Protein AF-A0A4R3F513-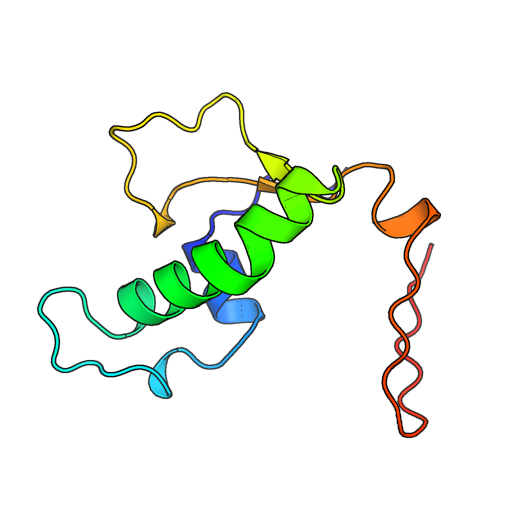F1 (afdb_monomer_lite)

Foldseek 3Di:
DWDKDFLLRVLVVVDPLVVADQPDPVGSSLRSSVVCCVVPVVVCVVVVQKDWDPPDDPPDRSRGTIIGGDPVNLVPDDDDDPDPPPPPPDD

Sequence (91 aa):
MVDWVTLGTFTEWALPIELFPGRGPFGPRHEASFFIAHNFIRPLTWLGLLQNSPQNTPSLAVTDRQFRKSEIFGKVIKITLPNDIRAIGVH

Structure (mmCIF, N/CA/C/O backbone):
data_AF-A0A4R3F513-F1
#
_entry.id   AF-A0A4R3F513-F1
#
loop_
_atom_site.group_PDB
_atom_site.id
_atom_site.type_symbol
_atom_site.label_atom_id
_atom_site.label_alt_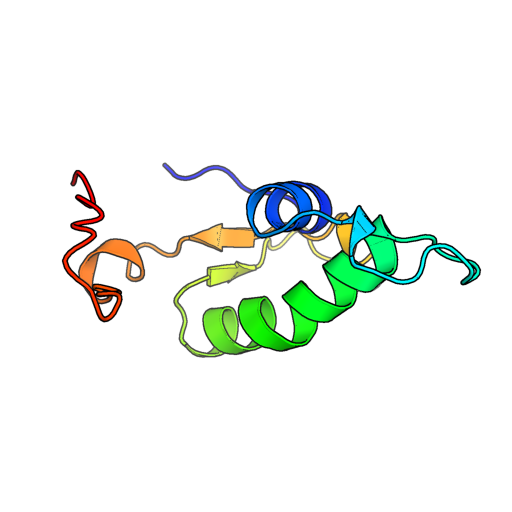id
_atom_site.label_comp_id
_atom_site.label_asym_id
_atom_site.label_entity_id
_atom_site.label_seq_id
_atom_site.pdbx_PDB_ins_code
_atom_site.Cartn_x
_atom_site.Cartn_y
_atom_site.Cartn_z
_atom_site.occupancy
_atom_site.B_iso_or_equiv
_atom_site.auth_seq_id
_atom_site.auth_comp_id
_atom_site.auth_asym_id
_atom_site.auth_atom_id
_atom_site.pdbx_PDB_model_num
ATOM 1 N N . MET A 1 1 ? -0.118 -9.286 17.456 1.00 45.66 1 MET A N 1
ATOM 2 C CA . MET A 1 1 ? -0.206 -7.851 17.106 1.00 45.66 1 MET A CA 1
ATOM 3 C C . MET A 1 1 ? 0.266 -7.754 15.667 1.00 45.66 1 MET A C 1
ATOM 5 O O . MET A 1 1 ? 1.317 -8.307 15.390 1.00 45.66 1 MET A O 1
ATOM 9 N N . VAL A 1 2 ? -0.527 -7.229 14.731 1.00 59.44 2 VAL A N 1
ATOM 10 C CA . VAL A 1 2 ? -0.099 -7.197 13.319 1.00 59.44 2 VAL A CA 1
ATOM 11 C C . VAL A 1 2 ? 0.984 -6.128 13.178 1.00 59.44 2 VAL A C 1
ATOM 13 O O . VAL A 1 2 ? 0.709 -4.951 13.421 1.00 59.44 2 VAL A O 1
ATOM 16 N N . ASP A 1 3 ? 2.201 -6.556 12.849 1.00 85.12 3 ASP A N 1
ATOM 17 C CA . ASP A 1 3 ? 3.358 -5.680 12.672 1.00 85.12 3 ASP A CA 1
ATOM 18 C C . ASP A 1 3 ? 3.148 -4.690 11.518 1.00 85.12 3 ASP A C 1
ATOM 20 O O . ASP A 1 3 ? 2.341 -4.906 10.610 1.00 85.12 3 ASP A O 1
ATOM 24 N N . TRP A 1 4 ? 3.859 -3.564 11.577 1.00 92.69 4 TRP A N 1
ATOM 25 C CA . TRP A 1 4 ? 3.873 -2.566 10.511 1.00 92.69 4 TRP A CA 1
ATOM 26 C C . TRP A 1 4 ? 4.468 -3.161 9.230 1.00 92.69 4 TRP A C 1
ATOM 28 O O . TRP A 1 4 ? 5.552 -3.739 9.255 1.00 92.69 4 TRP A O 1
ATOM 38 N N . VAL A 1 5 ? 3.786 -2.980 8.100 1.00 93.94 5 VAL A N 1
ATOM 39 C CA . VAL A 1 5 ? 4.215 -3.473 6.785 1.00 93.94 5 VAL A CA 1
ATOM 40 C C . VAL A 1 5 ? 4.410 -2.288 5.850 1.00 93.94 5 VAL A C 1
ATOM 42 O O . VAL A 1 5 ? 3.582 -1.377 5.821 1.00 93.94 5 VAL A O 1
ATOM 45 N N . THR A 1 6 ? 5.508 -2.282 5.094 1.00 95.00 6 THR A N 1
ATOM 46 C CA . THR A 1 6 ? 5.753 -1.261 4.067 1.00 95.00 6 THR A CA 1
ATOM 47 C C . THR A 1 6 ? 4.846 -1.485 2.859 1.00 95.00 6 THR A C 1
ATOM 49 O O . THR A 1 6 ? 4.510 -2.620 2.507 1.00 95.00 6 THR A O 1
ATOM 52 N N . LEU A 1 7 ? 4.476 -0.405 2.175 1.00 93.69 7 LEU A N 1
ATOM 53 C CA . LEU A 1 7 ? 3.671 -0.479 0.960 1.00 93.69 7 LEU A CA 1
ATOM 54 C C . LEU A 1 7 ? 4.311 -1.354 -0.116 1.00 93.69 7 LEU A C 1
ATOM 56 O O . LEU A 1 7 ? 3.599 -2.122 -0.757 1.00 93.69 7 LEU A O 1
ATOM 60 N N . GLY A 1 8 ? 5.627 -1.264 -0.301 1.00 92.88 8 GLY A N 1
ATOM 61 C CA . GLY A 1 8 ? 6.334 -2.081 -1.282 1.00 92.88 8 GLY A CA 1
ATOM 62 C C . GLY A 1 8 ? 6.176 -3.574 -0.996 1.00 92.88 8 GLY A 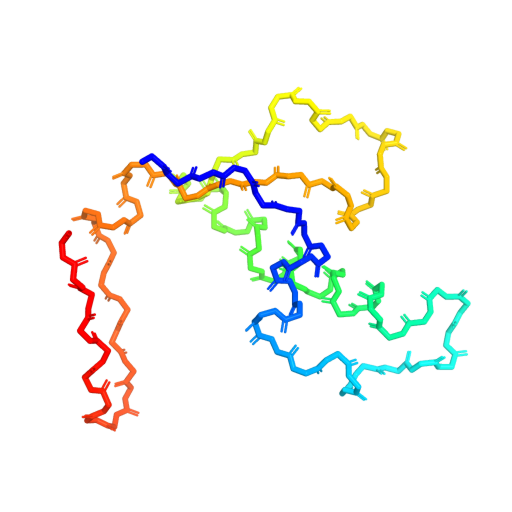C 1
ATOM 63 O O . GLY A 1 8 ? 5.808 -4.325 -1.891 1.00 92.88 8 GLY A O 1
ATOM 64 N N . THR A 1 9 ? 6.364 -3.986 0.261 1.00 93.81 9 THR A N 1
ATOM 65 C CA . THR A 1 9 ? 6.196 -5.388 0.670 1.00 93.81 9 THR A CA 1
ATOM 66 C C . THR A 1 9 ? 4.750 -5.851 0.511 1.00 93.81 9 THR A C 1
ATOM 68 O O . THR A 1 9 ? 4.496 -6.911 -0.051 1.00 93.81 9 THR A O 1
ATOM 71 N N . PHE A 1 10 ? 3.779 -5.048 0.955 1.00 92.25 10 PHE A N 1
ATOM 72 C CA . PHE A 1 10 ? 2.368 -5.400 0.793 1.00 92.25 10 PHE A CA 1
ATOM 73 C C . PHE A 1 10 ? 1.952 -5.502 -0.680 1.00 92.25 10 PHE A C 1
ATOM 75 O O . PHE A 1 10 ? 1.154 -6.364 -1.032 1.00 92.25 10 PHE A O 1
ATOM 82 N N . THR A 1 11 ? 2.489 -4.639 -1.541 1.00 92.50 11 THR A N 1
ATOM 83 C CA . THR A 1 11 ? 2.202 -4.653 -2.981 1.00 92.50 11 THR A CA 1
ATOM 84 C C . THR A 1 11 ? 2.618 -5.980 -3.608 1.00 92.50 11 THR A C 1
ATOM 86 O O . THR A 1 11 ? 1.820 -6.579 -4.322 1.00 92.50 11 THR A O 1
ATOM 89 N N . GLU A 1 12 ? 3.814 -6.472 -3.279 1.00 91.31 12 GLU A N 1
ATOM 90 C CA . GLU A 1 12 ? 4.322 -7.765 -3.760 1.00 91.31 12 GLU A CA 1
ATOM 91 C C . GLU A 1 12 ? 3.502 -8.958 -3.244 1.00 91.31 12 GLU A C 1
ATOM 93 O O . GLU A 1 12 ? 3.426 -9.988 -3.908 1.00 91.31 12 GLU A O 1
ATOM 98 N N . TRP A 1 13 ? 2.845 -8.828 -2.087 1.00 91.69 13 TRP A N 1
ATOM 99 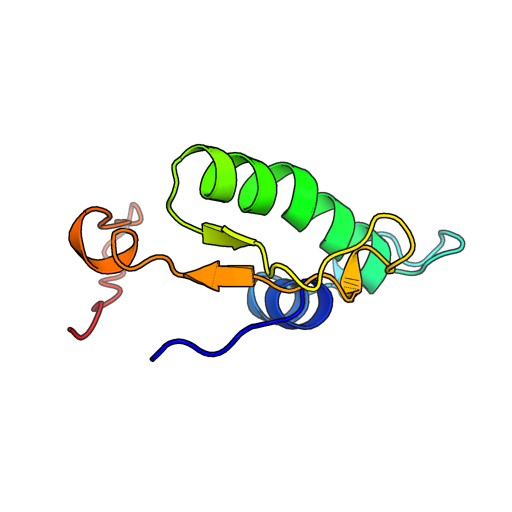C CA . TRP A 1 13 ? 1.899 -9.840 -1.599 1.00 91.69 13 TRP A CA 1
ATOM 100 C C . TRP A 1 13 ? 0.536 -9.766 -2.285 1.00 91.69 13 TRP A C 1
ATOM 102 O O . TRP A 1 13 ? -0.137 -10.785 -2.430 1.00 91.69 13 TRP A O 1
ATOM 112 N N . ALA A 1 14 ? 0.096 -8.560 -2.641 1.00 87.88 14 ALA A N 1
ATOM 113 C CA . ALA A 1 14 ? -1.242 -8.326 -3.161 1.00 87.88 14 ALA A CA 1
ATOM 114 C C . ALA A 1 14 ? -1.378 -8.745 -4.628 1.00 87.88 14 ALA A C 1
ATOM 116 O O . ALA A 1 14 ? -2.455 -9.193 -5.026 1.00 87.88 14 ALA A O 1
ATOM 117 N N . LEU A 1 15 ? -0.322 -8.582 -5.432 1.00 89.00 15 LEU A N 1
ATOM 118 C CA . LEU A 1 15 ? -0.351 -8.911 -6.855 1.00 89.00 15 LEU A CA 1
ATOM 119 C C . LEU A 1 15 ? 1.052 -9.040 -7.484 1.00 89.00 15 LEU A C 1
ATOM 121 O O . LEU A 1 15 ? 2.006 -8.448 -6.980 1.00 89.00 15 LEU A O 1
ATOM 125 N N . PRO A 1 16 ? 1.178 -9.747 -8.626 1.00 89.69 16 PRO A N 1
ATOM 126 C CA . PRO A 1 16 ? 2.437 -9.839 -9.365 1.00 89.69 16 PRO A CA 1
ATOM 127 C C . PRO A 1 16 ? 2.829 -8.481 -9.961 1.00 89.69 16 PRO A C 1
ATOM 129 O O . PRO A 1 16 ? 2.121 -7.931 -10.811 1.00 89.69 16 PRO A O 1
ATOM 132 N N . ILE A 1 17 ? 3.956 -7.922 -9.517 1.00 91.19 17 ILE A N 1
ATOM 133 C CA . ILE A 1 17 ? 4.408 -6.580 -9.920 1.00 91.19 17 ILE A CA 1
ATOM 134 C C . ILE A 1 17 ? 4.814 -6.509 -11.397 1.00 91.19 17 ILE A C 1
ATOM 136 O O . ILE A 1 17 ? 4.823 -5.430 -11.982 1.00 91.19 17 ILE A O 1
ATOM 140 N N . GLU A 1 18 ? 5.102 -7.649 -12.025 1.00 89.19 18 GLU A N 1
ATOM 141 C CA . GLU A 1 18 ? 5.482 -7.776 -13.435 1.00 89.19 18 GLU A CA 1
ATOM 142 C C . GLU A 1 18 ? 4.331 -7.422 -14.390 1.00 89.19 18 GLU A C 1
ATOM 144 O O . GLU A 1 18 ? 4.564 -7.171 -15.572 1.00 89.19 18 GLU A O 1
ATOM 149 N N . LEU A 1 19 ? 3.093 -7.368 -13.882 1.00 88.00 19 LEU A N 1
ATOM 150 C CA . LEU A 1 19 ? 1.925 -6.902 -14.634 1.00 88.00 19 LEU A CA 1
ATOM 151 C C . LEU A 1 19 ? 1.947 -5.385 -14.876 1.00 88.00 19 LEU A C 1
ATOM 153 O O . LEU A 1 19 ? 1.196 -4.887 -15.716 1.00 88.00 19 LEU A O 1
ATOM 157 N N . PHE A 1 20 ? 2.788 -4.648 -14.147 1.00 88.69 20 PHE A N 1
ATOM 158 C CA . PHE A 1 20 ? 2.912 -3.200 -14.259 1.00 88.69 20 PHE A CA 1
ATOM 159 C C . PHE A 1 20 ? 4.021 -2.808 -15.242 1.00 88.69 20 PHE A C 1
ATOM 161 O O . PHE A 1 20 ? 5.028 -3.508 -15.378 1.00 88.69 20 PHE A O 1
ATOM 168 N N . PRO A 1 21 ? 3.870 -1.673 -15.949 1.00 83.62 21 PRO A N 1
ATOM 169 C CA . PRO A 1 21 ? 4.824 -1.263 -16.968 1.00 83.62 21 PRO A CA 1
ATOM 170 C C . PRO A 1 21 ? 6.202 -0.974 -16.358 1.00 83.62 21 PRO A C 1
ATOM 172 O O . PRO A 1 21 ? 6.419 0.038 -15.703 1.00 83.62 21 PRO A O 1
ATOM 175 N N . GLY A 1 22 ? 7.179 -1.834 -16.651 1.00 74.06 22 GLY A N 1
ATOM 176 C CA . GLY A 1 22 ? 8.562 -1.657 -16.197 1.00 74.06 22 GLY A CA 1
ATOM 177 C C . GLY A 1 22 ? 9.403 -0.662 -16.990 1.00 74.06 22 GLY A C 1
ATOM 178 O O . GLY A 1 22 ? 10.567 -0.463 -16.665 1.00 74.06 22 GLY A O 1
ATOM 179 N N . ARG A 1 23 ? 8.844 -0.063 -18.048 1.00 71.44 23 ARG A N 1
ATOM 180 C CA . ARG A 1 23 ? 9.572 0.840 -18.960 1.00 71.44 23 ARG A CA 1
ATOM 181 C C . ARG A 1 23 ? 9.622 2.294 -18.476 1.00 71.44 23 ARG A C 1
ATOM 183 O O . ARG A 1 23 ? 10.291 3.108 -19.102 1.00 71.44 23 ARG A O 1
ATOM 190 N N . GLY A 1 24 ? 8.894 2.625 -17.409 1.00 75.25 24 GLY A N 1
ATOM 191 C CA . GLY A 1 24 ? 8.936 3.943 -16.780 1.00 75.25 24 GLY A CA 1
ATOM 192 C C . GLY A 1 24 ? 10.192 4.143 -15.919 1.00 75.25 24 GLY A C 1
ATOM 193 O O . GLY A 1 24 ? 10.843 3.169 -15.541 1.00 75.25 24 GLY A O 1
ATOM 194 N N . PRO A 1 25 ? 10.520 5.395 -15.557 1.00 80.81 25 PRO A N 1
ATOM 195 C CA . PRO A 1 25 ? 11.749 5.735 -14.832 1.00 80.81 25 PRO A CA 1
ATOM 196 C C . PRO A 1 25 ? 11.843 5.133 -13.420 1.00 80.81 25 PRO A C 1
ATOM 198 O O . PRO A 1 25 ? 12.930 5.096 -12.852 1.00 80.81 25 PRO A O 1
ATOM 201 N N . PHE A 1 26 ? 10.732 4.655 -12.851 1.00 83.44 26 PHE A N 1
ATOM 202 C CA . PHE A 1 26 ? 10.670 4.133 -11.483 1.00 83.44 26 PHE A CA 1
ATOM 203 C C . PHE A 1 26 ? 10.466 2.608 -11.391 1.00 83.44 26 PHE A C 1
ATOM 205 O O . PHE A 1 26 ? 10.518 2.045 -10.297 1.00 83.44 26 PHE A O 1
ATOM 212 N N . GLY A 1 27 ? 10.281 1.928 -12.528 1.00 88.38 27 GLY A N 1
ATOM 213 C CA . GLY A 1 27 ? 10.147 0.471 -12.611 1.00 88.38 27 GLY A CA 1
ATOM 214 C C . GLY A 1 27 ? 8.805 -0.111 -12.116 1.00 88.38 27 GLY A C 1
ATOM 215 O O . GLY A 1 27 ? 7.981 0.593 -11.528 1.00 88.38 27 GLY A O 1
ATOM 216 N N . PRO A 1 28 ? 8.576 -1.426 -12.322 1.00 90.62 28 PRO A N 1
ATOM 217 C CA . PRO A 1 28 ? 7.270 -2.063 -12.097 1.00 90.62 28 PRO A CA 1
ATOM 218 C C . PRO A 1 28 ? 6.785 -1.987 -10.645 1.00 90.62 28 PRO A C 1
ATOM 220 O O . PRO A 1 28 ? 5.612 -1.724 -10.385 1.00 90.62 28 PRO A O 1
ATOM 223 N N . ARG A 1 29 ? 7.697 -2.173 -9.679 1.00 90.56 29 ARG A N 1
ATOM 224 C CA . ARG A 1 29 ? 7.373 -2.155 -8.243 1.00 90.56 29 ARG A CA 1
ATOM 225 C C . ARG A 1 29 ? 6.802 -0.809 -7.803 1.00 90.56 29 ARG A C 1
ATOM 227 O O . ARG A 1 29 ? 5.879 -0.774 -6.989 1.00 90.56 29 ARG A O 1
ATOM 234 N N . HIS A 1 30 ? 7.344 0.292 -8.322 1.00 90.50 30 HIS A N 1
ATOM 235 C CA . HIS A 1 30 ? 6.873 1.632 -7.993 1.00 90.50 30 HIS A CA 1
ATOM 236 C C . HIS A 1 30 ? 5.461 1.869 -8.530 1.00 90.50 30 HIS A C 1
ATOM 238 O O . HIS A 1 30 ? 4.581 2.272 -7.771 1.00 90.50 30 HIS A O 1
ATOM 244 N N . GLU A 1 31 ? 5.231 1.546 -9.803 1.00 91.19 31 GLU A N 1
ATOM 245 C CA . GLU A 1 31 ? 3.926 1.692 -10.455 1.00 91.19 31 GLU A CA 1
ATOM 246 C C . GLU A 1 31 ? 2.846 0.847 -9.763 1.00 91.19 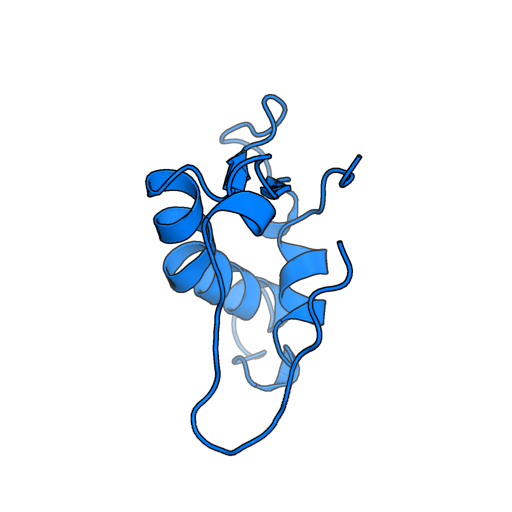31 GLU A C 1
ATOM 248 O O . GLU A 1 31 ? 1.773 1.353 -9.418 1.00 91.19 31 GLU A O 1
ATOM 253 N N . ALA A 1 32 ? 3.157 -0.416 -9.456 1.00 92.38 32 ALA A N 1
ATOM 254 C CA . ALA A 1 32 ? 2.266 -1.299 -8.705 1.00 92.38 32 ALA A CA 1
ATOM 255 C C . ALA A 1 32 ? 1.953 -0.739 -7.307 1.00 92.38 32 ALA A C 1
ATOM 257 O O . ALA A 1 32 ? 0.801 -0.749 -6.863 1.00 92.38 32 ALA A O 1
ATOM 258 N N . SER A 1 33 ? 2.962 -0.185 -6.627 1.00 92.50 33 SER A N 1
ATOM 259 C CA . SER A 1 33 ? 2.789 0.404 -5.296 1.00 92.50 33 SER A CA 1
ATOM 260 C C . SER A 1 33 ? 1.897 1.642 -5.343 1.00 92.50 33 SER A C 1
ATOM 262 O O . SER A 1 33 ? 1.029 1.805 -4.486 1.00 92.50 33 SER A O 1
ATOM 264 N N . PHE A 1 34 ? 2.052 2.498 -6.355 1.00 90.94 34 PHE A N 1
ATOM 265 C CA . PHE A 1 34 ? 1.175 3.652 -6.559 1.00 90.94 34 PHE A CA 1
ATOM 266 C C . PHE A 1 34 ? -0.271 3.234 -6.826 1.00 90.94 34 PHE A C 1
ATOM 268 O O . PHE A 1 34 ? -1.195 3.797 -6.229 1.00 90.94 34 PHE A O 1
ATOM 275 N N . PHE A 1 35 ?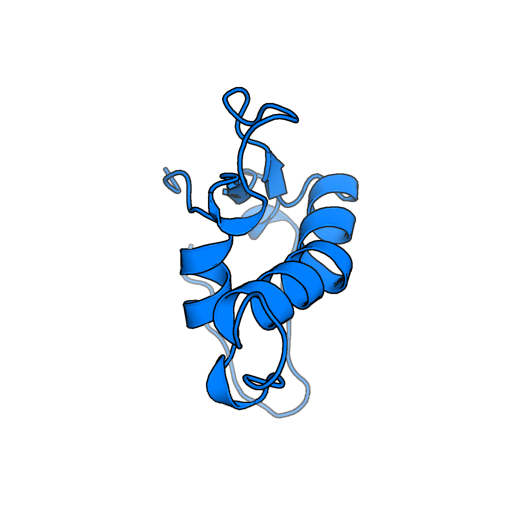 -0.471 2.211 -7.659 1.00 91.00 35 PHE A N 1
ATOM 276 C CA . PHE A 1 35 ? -1.791 1.647 -7.910 1.00 91.00 35 PHE A CA 1
ATOM 277 C C . PHE A 1 35 ? -2.440 1.122 -6.625 1.00 91.00 35 PHE A C 1
ATOM 279 O O . PHE A 1 35 ? -3.584 1.480 -6.331 1.00 91.00 35 PHE A O 1
ATOM 286 N N . ILE A 1 36 ? -1.712 0.342 -5.821 1.00 92.88 36 ILE A N 1
ATOM 287 C CA . ILE A 1 36 ? -2.216 -0.178 -4.544 1.00 92.88 36 ILE A CA 1
ATOM 288 C C . ILE A 1 36 ? -2.500 0.947 -3.547 1.00 92.88 36 ILE A C 1
ATOM 290 O O . ILE A 1 36 ? -3.554 0.958 -2.901 1.00 92.88 36 ILE A O 1
ATOM 294 N N . ALA A 1 37 ? -1.601 1.927 -3.443 1.00 91.75 37 ALA A N 1
ATOM 295 C CA . ALA A 1 37 ? -1.771 3.064 -2.549 1.00 91.75 37 ALA A CA 1
ATOM 296 C C . ALA A 1 37 ? -3.054 3.844 -2.852 1.00 91.75 37 ALA A C 1
ATOM 298 O O . ALA A 1 37 ? -3.805 4.185 -1.933 1.00 91.75 37 ALA A O 1
ATOM 299 N N . HIS A 1 38 ? -3.303 4.115 -4.135 1.00 89.38 38 HIS A N 1
ATOM 300 C CA . HIS A 1 38 ? -4.435 4.923 -4.566 1.00 89.38 38 HIS A CA 1
ATOM 301 C C . HIS A 1 38 ? -5.761 4.163 -4.480 1.00 89.38 38 HIS A C 1
ATOM 303 O O . HIS A 1 38 ? -6.738 4.707 -3.967 1.00 89.38 38 HIS A O 1
ATOM 309 N N . ASN A 1 39 ? -5.788 2.910 -4.945 1.00 90.31 39 ASN A N 1
ATOM 310 C CA . ASN A 1 39 ? -7.031 2.153 -5.099 1.00 90.31 39 ASN A CA 1
ATOM 311 C C . ASN A 1 39 ? -7.431 1.363 -3.847 1.00 90.31 39 ASN A C 1
ATOM 313 O O . ASN A 1 39 ? -8.608 1.057 -3.683 1.00 90.31 39 ASN A O 1
ATOM 317 N N . PHE A 1 40 ? -6.487 1.047 -2.952 1.00 89.44 40 PHE A N 1
ATOM 318 C CA . PHE A 1 40 ? -6.762 0.207 -1.781 1.00 89.44 40 PHE A CA 1
ATOM 319 C C . PHE A 1 40 ? -6.356 0.879 -0.476 1.00 89.44 40 PHE A C 1
ATOM 321 O O . PHE A 1 40 ? -7.205 1.075 0.390 1.00 89.44 40 PHE A O 1
ATOM 328 N N . ILE A 1 41 ? -5.090 1.278 -0.318 1.00 90.56 41 ILE A N 1
ATOM 329 C CA . ILE A 1 41 ? -4.606 1.760 0.987 1.00 90.56 41 ILE A CA 1
ATOM 330 C C . ILE A 1 41 ? -5.336 3.025 1.420 1.00 90.56 41 ILE A C 1
ATOM 332 O O . ILE A 1 41 ? -5.849 3.076 2.533 1.00 90.56 41 ILE A O 1
ATOM 336 N N . ARG A 1 42 ? -5.443 4.035 0.549 1.00 88.69 42 ARG A N 1
ATOM 337 C CA . ARG A 1 42 ? -6.125 5.287 0.900 1.00 88.69 42 ARG A CA 1
ATOM 338 C C . ARG A 1 42 ? -7.606 5.068 1.265 1.00 88.69 42 ARG A C 1
ATOM 340 O O . ARG A 1 42 ? -7.982 5.522 2.347 1.00 88.69 42 ARG A O 1
ATOM 347 N N . PRO A 1 43 ? -8.427 4.353 0.468 1.00 91.00 43 PRO A N 1
ATOM 348 C CA . PRO A 1 43 ? -9.798 4.021 0.862 1.00 91.00 43 PRO A CA 1
ATOM 349 C C . PRO A 1 43 ? -9.898 3.226 2.170 1.00 91.00 43 PRO A C 1
ATOM 351 O O . PRO A 1 43 ? -10.702 3.564 3.036 1.00 91.00 43 PRO A O 1
ATOM 354 N N . LEU A 1 44 ? -9.065 2.197 2.361 1.00 89.88 44 LEU A N 1
ATOM 355 C CA . LEU A 1 44 ? -9.114 1.362 3.566 1.00 89.88 44 LEU A CA 1
ATOM 356 C C . LEU A 1 44 ? -8.671 2.127 4.821 1.00 89.88 44 LEU A C 1
ATOM 358 O O . LEU A 1 44 ? -9.234 1.921 5.896 1.00 89.88 44 LEU A O 1
ATOM 362 N N . THR A 1 45 ? -7.713 3.045 4.700 1.00 90.00 45 THR A N 1
ATOM 363 C CA . THR A 1 45 ? -7.343 3.953 5.791 1.00 90.00 45 THR A CA 1
ATOM 364 C C . THR A 1 45 ? -8.471 4.936 6.107 1.00 90.00 45 THR A C 1
ATOM 366 O O . THR A 1 45 ? -8.759 5.163 7.279 1.00 90.00 45 THR A O 1
ATOM 369 N N . TRP A 1 46 ? -9.154 5.491 5.096 1.00 89.19 46 TRP A N 1
ATOM 370 C CA . TRP A 1 46 ? -10.321 6.364 5.309 1.00 89.19 46 TRP A CA 1
ATOM 371 C C . TRP A 1 46 ? -11.460 5.665 6.051 1.00 89.19 46 TRP A C 1
ATOM 373 O O . TRP A 1 46 ? -12.102 6.276 6.899 1.00 89.19 46 TRP A O 1
ATOM 383 N N . LEU A 1 47 ? -11.670 4.376 5.785 1.00 88.56 47 LEU A N 1
ATOM 384 C CA . LEU A 1 47 ? -12.652 3.552 6.494 1.00 88.56 47 LEU A CA 1
ATOM 385 C C . LEU A 1 47 ? -12.182 3.103 7.893 1.00 88.56 47 LEU A C 1
ATOM 387 O O . LEU A 1 47 ? -12.885 2.354 8.567 1.00 88.56 47 LEU A O 1
ATOM 391 N N . GLY A 1 48 ? -10.988 3.515 8.337 1.00 89.19 48 GLY A N 1
ATOM 392 C CA . GLY A 1 48 ? -10.409 3.120 9.625 1.00 89.19 48 GLY A CA 1
ATOM 393 C C . GLY A 1 48 ? -9.946 1.660 9.686 1.00 89.19 48 GLY A C 1
ATOM 394 O O . GLY A 1 48 ? -9.657 1.142 10.765 1.00 89.19 48 GLY A O 1
ATOM 395 N N . LEU A 1 49 ? -9.875 0.976 8.544 1.00 89.06 49 LEU A N 1
ATOM 396 C CA . LEU A 1 49 ? -9.531 -0.443 8.424 1.00 89.06 49 LEU A CA 1
ATOM 397 C C . LEU A 1 49 ? -8.015 -0.654 8.401 1.00 89.06 49 LEU A C 1
ATOM 399 O O . LEU A 1 49 ? -7.506 -1.660 8.892 1.00 89.06 49 LEU A O 1
ATOM 403 N N . LEU A 1 50 ? -7.279 0.321 7.878 1.00 91.38 50 LEU A N 1
ATOM 404 C CA . LEU A 1 50 ? -5.829 0.394 7.999 1.00 91.38 50 LEU A CA 1
ATOM 405 C C . LEU A 1 50 ? -5.436 1.595 8.857 1.00 91.38 50 LEU A C 1
ATOM 407 O O . LEU A 1 50 ? -6.091 2.636 8.845 1.00 91.38 50 LEU A O 1
ATOM 411 N N . GLN A 1 51 ? -4.349 1.441 9.603 1.00 92.31 51 GLN A N 1
ATOM 412 C CA . GLN A 1 51 ? -3.714 2.523 10.346 1.00 92.31 51 GLN A CA 1
ATOM 413 C C . GLN A 1 51 ? -2.420 2.906 9.640 1.00 92.31 51 GLN A C 1
ATOM 415 O O . GLN A 1 51 ? -1.604 2.034 9.341 1.00 92.31 51 GLN A O 1
ATOM 420 N N . ASN A 1 52 ? -2.225 4.203 9.405 1.00 91.31 52 ASN A N 1
ATOM 421 C CA . ASN A 1 52 ? -0.946 4.729 8.942 1.00 91.31 52 ASN A CA 1
ATOM 422 C C . ASN A 1 52 ? 0.051 4.780 10.098 1.00 91.31 52 ASN A C 1
ATOM 424 O O . ASN A 1 52 ? -0.303 5.156 11.217 1.00 91.31 52 ASN A O 1
ATOM 428 N N . SER A 1 53 ? 1.301 4.440 9.801 1.00 92.06 53 SER A N 1
ATOM 429 C CA . SER A 1 53 ? 2.397 4.603 10.745 1.00 92.06 53 SER A CA 1
ATOM 430 C C . SER A 1 53 ? 2.611 6.086 11.070 1.00 92.06 53 SER A C 1
ATOM 432 O O . SER A 1 53 ? 2.664 6.899 10.140 1.00 92.06 53 SER A O 1
ATOM 434 N N . PRO A 1 54 ? 2.762 6.468 12.354 1.00 90.25 54 PRO A N 1
ATOM 435 C CA . PRO A 1 54 ? 3.106 7.839 12.724 1.00 90.25 54 PRO A CA 1
ATOM 436 C C . PRO A 1 54 ? 4.513 8.235 12.251 1.00 90.25 54 PRO A C 1
ATOM 438 O O . PRO A 1 54 ? 4.830 9.419 12.211 1.00 90.25 54 PRO A O 1
ATOM 441 N N . GLN A 1 55 ? 5.347 7.266 11.855 1.00 91.31 55 GLN A N 1
ATOM 442 C CA . GLN A 1 55 ? 6.657 7.506 11.252 1.00 91.31 55 GLN A CA 1
ATOM 443 C C . GLN A 1 55 ? 6.576 7.881 9.759 1.00 91.31 55 GLN A C 1
ATOM 445 O O . GLN A 1 55 ? 7.590 8.258 9.174 1.00 91.31 55 GLN A O 1
ATOM 450 N N . ASN A 1 56 ? 5.397 7.814 9.127 1.00 92.62 56 ASN A N 1
ATOM 451 C CA . ASN A 1 56 ? 5.234 8.212 7.729 1.00 92.62 56 ASN A CA 1
ATOM 452 C C . ASN A 1 56 ? 5.320 9.737 7.573 1.00 92.62 56 ASN A C 1
ATOM 454 O O . ASN A 1 56 ? 4.380 10.461 7.901 1.00 92.62 56 ASN A O 1
ATOM 458 N N . THR A 1 57 ? 6.412 10.227 6.992 1.00 91.12 57 THR A N 1
ATOM 459 C CA . THR A 1 57 ? 6.598 11.635 6.629 1.00 91.12 57 THR A CA 1
ATOM 460 C C . THR A 1 57 ? 6.360 11.868 5.130 1.00 91.12 57 THR A C 1
ATOM 462 O O . THR A 1 57 ? 6.452 10.936 4.324 1.00 91.12 57 THR A O 1
ATOM 465 N N . PRO A 1 58 ? 6.101 13.119 4.701 1.00 86.31 58 PRO A N 1
ATOM 466 C CA . PRO A 1 58 ? 6.019 13.457 3.278 1.00 86.31 58 PRO A CA 1
ATOM 467 C C . PRO A 1 58 ? 7.308 13.170 2.494 1.00 86.31 58 PRO A C 1
ATOM 469 O O . PRO A 1 58 ? 7.229 12.921 1.296 1.00 86.31 58 PRO A O 1
ATOM 472 N N . SER A 1 59 ? 8.467 13.189 3.164 1.00 89.94 59 SER A N 1
ATOM 473 C CA . SER A 1 59 ? 9.783 12.927 2.570 1.00 89.94 59 SER A CA 1
ATOM 474 C C . SER A 1 59 ? 10.080 11.446 2.330 1.00 89.94 59 SER A C 1
ATOM 476 O O . SER A 1 59 ? 10.984 11.138 1.558 1.00 89.94 59 SER A O 1
ATOM 478 N N . LEU A 1 60 ? 9.342 10.528 2.965 1.00 91.31 60 LEU A N 1
ATOM 479 C CA . LEU A 1 60 ? 9.498 9.099 2.715 1.00 91.31 60 LEU A CA 1
ATOM 480 C C . LEU A 1 60 ? 8.958 8.728 1.336 1.00 91.31 60 LEU A C 1
ATOM 482 O O . LEU A 1 60 ? 7.854 9.140 0.947 1.00 91.31 60 LEU A O 1
ATOM 486 N N . ALA A 1 61 ? 9.713 7.876 0.640 1.00 89.25 61 ALA A N 1
ATOM 487 C CA . ALA A 1 61 ? 9.253 7.260 -0.589 1.00 89.25 61 ALA A CA 1
ATOM 488 C C . ALA A 1 61 ? 7.941 6.512 -0.329 1.00 89.25 61 ALA A C 1
ATOM 490 O O . ALA A 1 61 ? 7.735 5.906 0.724 1.00 89.25 61 ALA A O 1
ATOM 491 N N . VAL A 1 62 ? 7.030 6.560 -1.300 1.00 87.81 62 VAL A N 1
ATOM 492 C CA . VAL A 1 62 ? 5.688 5.978 -1.164 1.00 87.81 62 VAL A CA 1
ATOM 493 C C . VAL A 1 62 ? 5.759 4.490 -0.808 1.00 87.81 62 VAL A C 1
ATOM 495 O O . VAL A 1 62 ? 5.013 4.046 0.059 1.00 87.81 62 VAL A O 1
ATOM 498 N N . THR A 1 63 ? 6.710 3.755 -1.390 1.00 92.00 63 THR A N 1
ATOM 499 C CA . THR A 1 63 ? 6.967 2.327 -1.138 1.00 92.00 63 THR A CA 1
ATOM 500 C C . THR A 1 63 ? 7.389 2.012 0.294 1.00 92.00 63 THR A C 1
ATOM 502 O O . THR A 1 63 ? 7.131 0.906 0.766 1.00 92.00 63 THR A O 1
ATOM 505 N N . ASP A 1 64 ? 8.006 2.967 0.985 1.00 94.12 64 ASP A N 1
ATOM 506 C CA . ASP A 1 64 ? 8.565 2.771 2.325 1.00 94.12 64 ASP A CA 1
ATOM 507 C C . ASP A 1 64 ? 7.567 3.155 3.417 1.00 94.12 64 ASP A C 1
ATOM 509 O O . ASP A 1 64 ? 7.775 2.857 4.594 1.00 94.12 64 ASP A O 1
ATOM 513 N N . ARG A 1 65 ? 6.449 3.784 3.035 1.00 93.25 65 ARG A N 1
ATOM 514 C CA . ARG A 1 65 ? 5.375 4.121 3.966 1.00 93.25 65 ARG A CA 1
ATOM 515 C C . ARG A 1 65 ? 4.783 2.856 4.555 1.00 93.25 65 ARG A C 1
ATOM 517 O O . ARG A 1 65 ? 4.463 1.908 3.839 1.00 93.25 65 ARG A O 1
ATOM 524 N N . GLN A 1 66 ? 4.605 2.876 5.866 1.00 94.94 66 GLN A N 1
ATOM 525 C CA . GLN A 1 66 ? 4.146 1.734 6.632 1.00 94.94 66 GLN A CA 1
ATOM 526 C C . GLN A 1 66 ? 2.691 1.875 7.057 1.00 94.94 66 GLN A C 1
ATOM 528 O O . GLN A 1 66 ? 2.217 2.962 7.403 1.00 94.94 66 GLN A O 1
ATOM 533 N N . PHE A 1 67 ? 1.992 0.752 7.086 1.00 93.81 67 PHE A N 1
ATOM 534 C CA . PHE A 1 67 ? 0.648 0.641 7.630 1.00 93.81 67 PHE A CA 1
ATOM 535 C C . PHE A 1 67 ? 0.470 -0.707 8.315 1.00 93.81 67 PHE A C 1
ATOM 537 O O . PHE A 1 67 ? 1.256 -1.635 8.134 1.00 93.81 67 PHE A O 1
ATOM 544 N N . ARG A 1 68 ? -0.583 -0.817 9.114 1.00 92.19 68 ARG A N 1
ATOM 545 C CA . ARG A 1 68 ? -1.009 -2.088 9.701 1.00 92.19 68 ARG A CA 1
ATOM 546 C C . ARG A 1 68 ? -2.521 -2.210 9.647 1.00 92.19 68 ARG A C 1
ATOM 548 O O . ARG A 1 68 ? -3.229 -1.206 9.527 1.00 92.19 68 ARG A O 1
ATOM 555 N N . LYS A 1 69 ? -3.017 -3.439 9.773 1.00 89.94 69 LYS A N 1
ATOM 556 C CA . LYS A 1 69 ? -4.449 -3.679 9.978 1.00 89.94 69 LYS A CA 1
ATOM 557 C C . LYS A 1 69 ? -4.887 -3.010 11.275 1.00 89.94 69 LYS A C 1
ATOM 559 O O . LYS A 1 69 ? -4.199 -3.115 12.289 1.00 89.94 69 LYS A O 1
ATOM 564 N N . SER A 1 70 ? -6.018 -2.319 11.242 1.00 87.19 70 SER A N 1
ATOM 565 C CA . SER A 1 70 ? -6.643 -1.839 12.464 1.00 87.19 70 SER A CA 1
ATOM 566 C C . SER A 1 70 ? -7.326 -2.990 13.201 1.00 87.19 70 SER A C 1
ATOM 568 O O . SER A 1 70 ? -7.689 -4.012 12.614 1.00 87.19 70 SER A O 1
ATOM 570 N N . GLU A 1 71 ? -7.569 -2.787 14.492 1.00 83.75 71 GLU A N 1
ATOM 571 C CA . GLU A 1 71 ? -8.311 -3.729 15.337 1.00 83.75 71 GLU A CA 1
ATOM 572 C C . GLU A 1 71 ? -9.739 -4.004 14.829 1.00 83.75 71 GLU A C 1
ATOM 574 O O . GLU A 1 71 ? -10.321 -5.037 15.158 1.00 83.75 71 GLU A O 1
ATOM 579 N N . ILE A 1 72 ? -10.316 -3.100 14.026 1.00 78.38 72 ILE A N 1
ATOM 580 C CA . ILE A 1 72 ? -11.670 -3.262 13.482 1.00 78.38 72 ILE A CA 1
ATOM 581 C C . ILE A 1 72 ? -11.699 -4.073 12.182 1.00 78.38 72 ILE A C 1
ATOM 583 O O . ILE A 1 72 ? -12.730 -4.675 11.890 1.00 78.38 72 ILE A O 1
ATOM 587 N N . PHE A 1 73 ? -10.588 -4.144 11.431 1.00 79.00 73 PHE A N 1
ATOM 588 C CA . PHE A 1 73 ? -10.541 -4.814 10.124 1.00 79.00 73 PHE A CA 1
ATOM 589 C C . PHE A 1 73 ? -11.015 -6.267 10.230 1.00 79.00 73 PHE A C 1
ATOM 591 O O . PHE A 1 73 ? -11.914 -6.677 9.507 1.00 79.00 73 PHE A O 1
ATOM 598 N N . GLY A 1 74 ? -10.447 -7.039 11.161 1.00 68.31 74 GLY A N 1
ATOM 599 C CA . GLY A 1 74 ? -10.813 -8.448 11.349 1.00 68.31 74 GLY A CA 1
ATOM 600 C C . GLY A 1 74 ? -12.121 -8.660 12.114 1.00 68.31 74 GLY A C 1
ATOM 601 O O . GLY A 1 74 ? -12.753 -9.699 11.961 1.00 68.31 74 GLY A O 1
ATOM 602 N N . LYS A 1 75 ? -12.543 -7.685 12.931 1.00 73.19 75 LYS A N 1
ATOM 603 C CA . LYS A 1 75 ? -13.749 -7.803 13.768 1.00 73.19 75 LYS A CA 1
ATOM 604 C C . LYS A 1 75 ? -15.034 -7.474 13.013 1.00 73.19 75 LYS A C 1
ATOM 606 O O . LYS A 1 75 ? -16.075 -8.038 13.330 1.00 73.19 75 LYS A O 1
ATOM 611 N N . VAL A 1 76 ? -14.972 -6.549 12.055 1.00 67.56 76 VAL A N 1
ATOM 612 C CA . VAL A 1 76 ? -16.164 -5.976 11.404 1.00 67.56 76 VAL A CA 1
ATOM 613 C C . VAL A 1 76 ? -16.266 -6.369 9.932 1.00 67.56 76 VAL A C 1
ATOM 615 O O . VAL A 1 76 ? -17.370 -6.418 9.394 1.00 67.56 76 VAL A O 1
ATOM 618 N N . ILE A 1 77 ? -15.148 -6.682 9.267 1.00 67.50 77 ILE A N 1
ATOM 619 C CA . ILE A 1 77 ? -15.151 -6.974 7.833 1.00 67.50 77 ILE A CA 1
ATOM 620 C C . ILE A 1 77 ? -14.917 -8.451 7.560 1.00 67.50 77 ILE A C 1
ATOM 622 O O . ILE A 1 77 ? -13.859 -9.010 7.839 1.00 67.50 77 ILE A O 1
ATOM 626 N N . LYS A 1 78 ? -15.902 -9.047 6.888 1.00 66.38 78 LYS A N 1
ATOM 627 C CA . LYS A 1 78 ? -15.796 -10.354 6.250 1.00 66.38 78 LYS A CA 1
ATOM 628 C C . LYS A 1 78 ? -15.890 -10.177 4.737 1.00 66.38 78 LYS A C 1
ATOM 630 O O . LYS A 1 78 ? -16.975 -9.981 4.197 1.00 66.38 78 LYS A O 1
ATOM 635 N N . ILE A 1 79 ? -14.753 -10.250 4.049 1.00 63.72 79 ILE A N 1
ATOM 636 C CA . ILE A 1 79 ? -14.724 -10.262 2.581 1.00 63.72 79 ILE A CA 1
ATOM 637 C C . ILE A 1 79 ? -15.047 -11.686 2.130 1.00 63.72 79 ILE A C 1
ATOM 639 O O . ILE A 1 79 ? -14.325 -12.622 2.464 1.00 63.72 79 ILE A O 1
ATOM 643 N N . THR A 1 80 ? -16.142 -11.847 1.389 1.00 57.50 80 THR A N 1
ATOM 644 C CA . THR A 1 80 ? -16.531 -13.128 0.785 1.00 57.50 80 THR A CA 1
ATOM 645 C C . THR A 1 80 ? -16.442 -12.969 -0.725 1.00 57.50 80 THR A C 1
ATOM 647 O O . THR A 1 80 ? -17.046 -12.052 -1.277 1.00 57.50 80 THR A O 1
ATOM 650 N N . LEU A 1 81 ? -15.656 -13.815 -1.388 1.00 53.41 81 LEU A N 1
ATOM 651 C CA . LEU A 1 81 ? -15.537 -13.791 -2.843 1.00 53.41 81 LEU A CA 1
ATOM 652 C C . LEU A 1 81 ? -16.703 -14.574 -3.472 1.00 53.41 81 LEU A C 1
ATOM 654 O O . LEU A 1 81 ? -17.093 -15.609 -2.922 1.00 53.41 81 LEU A O 1
ATOM 658 N N . PRO A 1 82 ? -17.259 -14.127 -4.611 1.00 50.81 82 PRO A N 1
ATOM 659 C CA . PRO A 1 82 ? -18.241 -14.913 -5.340 1.00 50.81 82 PRO A CA 1
ATOM 660 C C . PRO A 1 82 ? -17.514 -16.083 -6.016 1.00 50.81 82 PRO A C 1
ATOM 662 O O . PRO A 1 82 ? -16.716 -15.841 -6.918 1.00 50.81 82 PRO A O 1
ATOM 665 N N . ASN A 1 83 ? -17.760 -17.306 -5.516 1.00 54.69 83 ASN A N 1
ATOM 666 C CA . ASN A 1 83 ? -17.474 -18.649 -6.079 1.00 54.69 83 ASN A CA 1
ATOM 667 C C . ASN A 1 83 ? -16.802 -19.611 -5.079 1.00 54.69 83 ASN A C 1
ATOM 669 O O . ASN A 1 83 ? -15.710 -20.104 -5.338 1.00 54.69 83 ASN A O 1
ATOM 673 N N . ASP A 1 84 ? -17.449 -19.895 -3.941 1.00 48.03 84 ASP A N 1
ATOM 674 C CA . ASP A 1 84 ? -17.138 -21.016 -3.022 1.00 48.03 84 ASP A CA 1
ATOM 675 C C . ASP A 1 84 ? -15.701 -21.156 -2.471 1.00 48.03 84 ASP A C 1
ATOM 677 O O . ASP A 1 84 ? -15.419 -22.068 -1.688 1.00 48.03 84 ASP A O 1
ATOM 681 N N . ILE A 1 85 ? -14.794 -20.220 -2.753 1.00 52.25 85 ILE A N 1
ATOM 682 C CA . ILE A 1 85 ? -13.483 -20.161 -2.105 1.00 52.25 85 ILE A CA 1
ATOM 683 C C . ILE A 1 85 ? -13.687 -19.586 -0.700 1.00 52.25 85 ILE A C 1
ATOM 685 O O . ILE A 1 85 ? -13.692 -18.373 -0.474 1.00 52.25 85 ILE A O 1
ATOM 689 N N . ARG A 1 86 ? -13.880 -20.483 0.271 1.00 43.72 86 ARG A N 1
ATOM 690 C CA . ARG A 1 86 ? -13.890 -20.151 1.698 1.00 43.72 86 ARG A CA 1
ATOM 691 C C . ARG A 1 86 ? -12.479 -19.751 2.128 1.00 43.72 86 ARG A C 1
ATOM 693 O O . ARG A 1 86 ? -11.697 -20.590 2.564 1.00 43.72 86 ARG A O 1
ATOM 700 N N . ALA A 1 87 ? -12.160 -18.464 2.054 1.00 48.62 87 ALA A N 1
ATOM 701 C CA . ALA A 1 87 ? -11.062 -17.922 2.841 1.00 48.62 87 ALA A CA 1
ATOM 702 C C . ALA A 1 87 ? -11.479 -17.978 4.321 1.00 48.62 87 ALA A C 1
ATOM 704 O O . ALA A 1 87 ? -12.292 -17.179 4.790 1.00 48.62 87 ALA A O 1
ATOM 705 N N . ILE A 1 88 ? -10.980 -18.982 5.043 1.00 43.56 88 ILE A N 1
ATOM 706 C CA . ILE A 1 88 ? -11.144 -19.092 6.492 1.00 43.56 88 ILE A CA 1
ATOM 707 C C . ILE A 1 88 ? -10.261 -18.008 7.111 1.00 43.56 88 ILE A C 1
ATOM 709 O O . ILE A 1 88 ? -9.046 -18.160 7.212 1.00 43.56 88 ILE A O 1
ATOM 713 N N . GLY A 1 89 ? -10.871 -16.889 7.499 1.00 46.41 89 GLY A N 1
ATOM 714 C CA . GLY A 1 89 ? -10.256 -15.971 8.448 1.00 46.41 89 GLY A CA 1
ATOM 715 C C . GLY A 1 89 ? -10.206 -16.667 9.801 1.00 46.41 89 GLY A C 1
ATOM 716 O O . GLY A 1 89 ? -11.228 -16.757 10.476 1.00 46.41 89 GLY A O 1
ATOM 717 N N . VAL A 1 90 ? -9.049 -17.229 10.149 1.00 36.81 90 VAL A N 1
ATOM 718 C CA . VAL A 1 90 ? -8.788 -17.747 11.495 1.00 36.81 90 VAL A CA 1
ATOM 719 C C . VAL A 1 90 ? -8.728 -16.549 12.446 1.00 36.81 90 VAL A C 1
ATOM 721 O O . VAL A 1 90 ? -8.082 -15.550 12.122 1.00 36.81 90 VAL A O 1
ATOM 724 N N . HIS A 1 91 ? -9.475 -16.653 13.549 1.00 43.78 91 HIS A N 1
ATOM 725 C CA . HIS A 1 91 ? -9.571 -15.660 14.622 1.00 43.78 91 HIS A CA 1
ATOM 726 C C . HIS A 1 91 ? -8.210 -15.284 15.213 1.00 43.78 91 HIS A C 1
ATOM 728 O O . HIS A 1 91 ? -7.383 -16.202 15.409 1.00 43.78 91 HIS A O 1
#

Secondary structure (DSSP, 8-state):
----EEHHHHHHHHS-GGGS-TTSTTHHHHHHHHHHIIIIIHHHHHTTSEEE-TT--TTS-GGG-EEEE-TTHHHH-----SSS-------

Radius of gyration: 14.49 Å; chains: 1; bounding box: 30×34×36 Å

pLDDT: mean 81.67, std 15.7, range [36.81, 95.0]